Protein AF-A0A6I6DEZ3-F1 (afdb_monomer_lite)

pLDDT: mean 76.59, std 13.96, range [39.19, 93.06]

Secondary structure (DSSP, 8-state):
-----HHHHHTTTT--HHHHHTT-S-HHHHHHHHHHHHHHHHHHHHHHHHHHHHHHHHHT---GGGTHHHHHHHHHHHHHHHHHHHHHHHHHHHHHHHHHHHHHHHHHHHHHTGGG-

Structure (mmCIF, N/CA/C/O backbone):
data_AF-A0A6I6DEZ3-F1
#
_entry.id   AF-A0A6I6DEZ3-F1
#
loop_
_atom_site.group_PDB
_atom_site.id
_atom_site.type_symbol
_atom_site.label_atom_id
_atom_site.label_alt_id
_atom_site.label_comp_id
_atom_site.label_asym_id
_atom_site.label_entity_id
_atom_site.label_seq_id
_atom_site.pdbx_PDB_ins_code
_atom_site.Cartn_x
_atom_site.Cartn_y
_atom_site.Cartn_z
_atom_site.occupancy
_atom_site.B_iso_or_equiv
_atom_site.auth_seq_id
_atom_site.auth_comp_id
_atom_site.auth_asym_id
_atom_site.auth_atom_id
_atom_site.pdbx_PDB_model_num
ATOM 1 N N . MET A 1 1 ? -14.813 -23.301 19.249 1.00 39.19 1 MET A N 1
ATOM 2 C CA . MET A 1 1 ? -14.231 -22.330 18.303 1.00 39.19 1 MET A CA 1
ATOM 3 C C . MET A 1 1 ? -15.396 -21.578 17.699 1.00 39.19 1 MET A C 1
ATOM 5 O O . MET A 1 1 ? -16.219 -22.211 17.056 1.00 39.19 1 MET A O 1
ATOM 9 N N . LYS A 1 2 ? -15.559 -20.304 18.064 1.00 43.09 2 LYS A N 1
ATOM 10 C CA . LYS A 1 2 ? -16.654 -19.459 17.583 1.00 43.09 2 LYS A CA 1
ATOM 11 C C . LYS A 1 2 ? -16.144 -18.818 16.293 1.00 43.09 2 LYS A C 1
ATOM 13 O O . LYS A 1 2 ? -15.185 -18.055 16.349 1.00 43.09 2 LYS A O 1
ATOM 18 N N . GLU A 1 3 ? -16.688 -19.223 15.153 1.00 47.78 3 GLU A N 1
ATOM 19 C CA . GLU A 1 3 ? -16.445 -18.518 13.896 1.00 47.78 3 GLU A CA 1
ATOM 20 C C . GLU A 1 3 ? -17.063 -17.126 14.036 1.00 47.78 3 GLU A C 1
ATOM 22 O O . GLU A 1 3 ? -18.259 -17.001 14.305 1.00 47.78 3 GLU A O 1
ATOM 27 N N . ILE A 1 4 ? -16.227 -16.092 13.938 1.00 50.47 4 ILE A N 1
ATOM 28 C CA . ILE A 1 4 ? -16.673 -14.702 13.839 1.00 50.47 4 ILE A CA 1
ATOM 29 C C . ILE A 1 4 ? -17.403 -14.606 12.502 1.00 50.47 4 ILE A C 1
ATOM 31 O O . ILE A 1 4 ? -16.796 -14.647 11.434 1.00 50.47 4 ILE A O 1
ATOM 35 N N . THR A 1 5 ? -18.730 -14.589 12.558 1.00 51.72 5 THR A N 1
ATOM 36 C CA . THR A 1 5 ? -19.585 -14.441 11.380 1.00 51.72 5 THR A CA 1
ATOM 37 C C . THR A 1 5 ? -19.293 -13.100 10.713 1.00 51.72 5 THR A C 1
ATOM 39 O O . THR A 1 5 ? -19.088 -12.118 11.417 1.00 51.72 5 THR A O 1
ATOM 42 N N . ALA A 1 6 ? -19.320 -13.033 9.379 1.00 52.12 6 ALA A N 1
ATOM 43 C CA . ALA A 1 6 ? -19.018 -11.825 8.594 1.00 52.12 6 ALA A CA 1
ATOM 44 C C . ALA A 1 6 ? -19.743 -10.542 9.070 1.00 52.12 6 ALA A C 1
ATOM 46 O O . ALA A 1 6 ? -19.227 -9.446 8.892 1.00 52.12 6 ALA A O 1
ATOM 47 N N . PHE A 1 7 ? -20.883 -10.682 9.751 1.00 43.94 7 PHE A N 1
ATOM 48 C CA . PHE A 1 7 ? -21.621 -9.594 10.403 1.00 43.94 7 PHE A CA 1
ATOM 49 C C . PHE A 1 7 ? -20.916 -8.970 11.624 1.00 43.94 7 PHE A C 1
ATOM 51 O O . PHE A 1 7 ? -21.041 -7.773 11.854 1.00 43.94 7 PHE A O 1
ATOM 58 N N . GLU A 1 8 ? -20.164 -9.751 12.406 1.00 47.88 8 GLU A N 1
ATOM 59 C CA . GLU A 1 8 ? -19.317 -9.234 13.493 1.00 47.88 8 GLU A CA 1
ATOM 60 C C . GLU A 1 8 ? -18.042 -8.572 12.916 1.00 47.88 8 GLU A C 1
ATOM 62 O O . GLU A 1 8 ? -17.524 -7.644 13.523 1.00 47.88 8 GLU A O 1
ATOM 67 N N . MET A 1 9 ? -17.574 -8.966 11.718 1.00 51.56 9 MET A N 1
ATOM 68 C CA . MET A 1 9 ? -16.489 -8.255 11.012 1.00 51.56 9 MET A CA 1
ATOM 69 C C . MET A 1 9 ? -16.943 -6.924 10.400 1.00 51.56 9 MET A C 1
ATOM 71 O O . MET A 1 9 ? -16.164 -5.981 10.387 1.00 51.56 9 MET A O 1
ATOM 75 N N . GLU A 1 10 ? -18.191 -6.805 9.944 1.00 49.06 10 GLU A N 1
ATOM 76 C CA . GLU A 1 10 ? -18.738 -5.539 9.428 1.00 49.06 10 GLU A CA 1
ATOM 77 C C . GLU A 1 10 ? -18.882 -4.472 10.532 1.00 49.06 10 GLU A C 1
ATOM 79 O O . GLU A 1 10 ? -18.647 -3.297 10.280 1.00 49.06 10 GLU A O 1
ATOM 84 N N . GLN A 1 11 ? -19.195 -4.867 11.775 1.00 48.34 11 GLN A N 1
ATOM 85 C CA . GLN A 1 11 ? -19.219 -3.937 12.918 1.00 48.34 11 GLN A CA 1
ATOM 86 C C . GLN A 1 11 ? -17.822 -3.542 13.429 1.00 48.34 11 GLN A C 1
ATOM 88 O O . GLN A 1 11 ? -17.700 -2.569 14.172 1.00 48.34 11 GLN A O 1
ATOM 93 N N . VAL A 1 12 ? -16.780 -4.285 13.043 1.00 50.84 12 VAL A N 1
ATOM 94 C CA . VAL A 1 12 ? -15.381 -4.019 13.424 1.00 50.84 12 VAL A CA 1
ATOM 95 C C . VAL A 1 12 ? -14.605 -3.303 12.308 1.00 50.84 12 VAL A C 1
ATOM 97 O O . VAL A 1 12 ? -13.668 -2.568 12.614 1.00 50.84 12 VAL A O 1
ATOM 100 N N . SER A 1 13 ? -15.025 -3.461 11.047 1.00 48.22 13 SER A N 1
ATOM 101 C CA . SER A 1 13 ? -14.391 -2.893 9.851 1.00 48.22 13 SER A CA 1
ATOM 102 C C . SER A 1 13 ? -14.640 -1.386 9.755 1.00 48.22 13 SER A C 1
ATOM 104 O O . SER A 1 13 ? -15.691 -0.932 9.301 1.00 48.22 13 SER A O 1
ATOM 106 N N . GLY A 1 14 ? -13.661 -0.593 10.187 1.00 51.44 14 GLY A N 1
ATOM 107 C CA . GLY A 1 14 ? -13.748 0.874 10.201 1.00 51.44 14 GLY A CA 1
ATOM 108 C C . GLY A 1 14 ? -12.786 1.539 11.180 1.00 51.44 14 GLY A C 1
ATOM 109 O O . GLY A 1 14 ? -12.397 2.690 10.991 1.00 51.44 14 GLY A O 1
ATOM 110 N N . ALA A 1 15 ? -12.328 0.786 12.172 1.00 56.75 15 ALA A N 1
ATOM 111 C CA . ALA A 1 15 ? -11.587 1.310 13.296 1.00 56.75 15 ALA A CA 1
ATOM 112 C C . ALA A 1 15 ? -10.083 1.141 13.155 1.00 56.75 15 ALA A C 1
ATOM 114 O O . ALA A 1 15 ? -9.432 0.305 13.785 1.00 56.75 15 ALA A O 1
ATOM 115 N N . GLY A 1 16 ? -9.498 2.038 12.371 1.00 62.50 16 GLY A N 1
ATOM 116 C CA . GLY A 1 16 ? -8.066 2.278 12.461 1.00 62.50 16 GLY A CA 1
ATOM 117 C C . GLY A 1 16 ? -7.650 2.852 13.817 1.00 62.50 16 GLY A C 1
ATOM 118 O O . GLY A 1 16 ? -8.468 3.143 14.699 1.00 62.50 16 GLY A O 1
ATOM 119 N N . LEU A 1 17 ? -6.348 3.113 13.950 1.00 72.88 17 LEU A N 1
ATOM 120 C CA . LEU A 1 17 ? -5.742 3.774 15.111 1.00 72.88 17 LEU A CA 1
ATOM 121 C C . LEU A 1 17 ? -6.526 5.004 15.587 1.00 72.88 17 LEU A C 1
ATOM 123 O O . LEU A 1 17 ? -6.565 5.272 16.787 1.00 72.88 17 LEU A O 1
ATOM 127 N N . ILE A 1 18 ? -7.159 5.746 14.673 1.00 76.38 18 ILE A N 1
ATOM 128 C CA . ILE A 1 18 ? -7.923 6.945 15.016 1.00 76.38 18 ILE A CA 1
ATOM 129 C C . ILE A 1 18 ? -9.156 6.642 15.884 1.00 76.38 18 ILE A C 1
ATOM 131 O O . ILE A 1 18 ? -9.424 7.375 16.833 1.00 76.38 18 ILE A O 1
ATOM 135 N N . GLU A 1 19 ? -9.887 5.559 15.618 1.00 69.81 19 GLU A N 1
ATOM 136 C CA . GLU A 1 19 ? -11.124 5.231 16.343 1.00 69.81 19 GLU A CA 1
ATOM 137 C C . GLU A 1 19 ? -10.821 4.598 17.705 1.00 69.81 19 GLU A C 1
ATOM 139 O O . GLU A 1 19 ? -11.540 4.830 18.683 1.00 69.81 19 GLU A O 1
ATOM 144 N N . MET A 1 20 ? -9.682 3.902 17.803 1.00 73.50 20 MET A N 1
ATOM 145 C CA . MET A 1 20 ? -9.098 3.491 19.081 1.00 73.50 20 MET A CA 1
ATOM 146 C C . MET A 1 20 ? -8.711 4.694 19.947 1.00 73.50 20 MET A C 1
ATOM 148 O O . MET A 1 20 ? -9.015 4.725 21.139 1.00 73.50 20 MET A O 1
ATOM 152 N N . LEU A 1 21 ? -8.044 5.694 19.358 1.00 74.88 21 LEU A N 1
ATOM 153 C CA . LEU A 1 21 ? -7.645 6.930 20.042 1.00 74.88 21 LEU A CA 1
ATOM 154 C C . LEU A 1 21 ? -8.856 7.760 20.483 1.00 74.88 21 LEU A C 1
ATOM 156 O O . LEU A 1 21 ? -8.830 8.356 21.559 1.00 74.88 21 LEU A O 1
ATOM 160 N N . ASN A 1 22 ? -9.927 7.755 19.690 1.00 78.75 22 ASN A N 1
ATOM 161 C CA . ASN A 1 22 ? -11.180 8.441 20.002 1.00 78.75 22 ASN A CA 1
ATOM 162 C C . ASN A 1 22 ? -12.054 7.681 21.019 1.00 78.75 22 ASN A C 1
ATOM 164 O O . ASN A 1 22 ? -13.126 8.165 21.386 1.00 78.75 22 ASN A O 1
ATOM 168 N N . GLY A 1 23 ? -11.621 6.501 21.484 1.00 67.44 23 GLY A N 1
ATOM 169 C CA . GLY A 1 23 ? -12.336 5.692 22.475 1.00 67.44 23 GLY A CA 1
ATOM 170 C C . GLY A 1 23 ? -13.670 5.137 21.972 1.00 67.44 23 GLY A C 1
ATOM 171 O O . GLY A 1 23 ? -14.528 4.778 22.775 1.00 67.44 23 GLY A O 1
ATOM 172 N N . THR A 1 24 ? -13.864 5.108 20.652 1.00 68.25 24 THR A N 1
ATOM 173 C CA . THR A 1 24 ? -15.120 4.693 20.013 1.00 68.25 24 THR A CA 1
ATOM 174 C C . THR A 1 24 ? -15.198 3.172 19.857 1.00 68.25 24 THR A C 1
ATOM 176 O O . THR A 1 24 ? -16.293 2.632 19.731 1.00 68.25 24 THR A O 1
ATOM 179 N N . GLN A 1 25 ? -14.056 2.477 19.944 1.00 65.50 25 GLN A N 1
ATOM 180 C CA . GLN A 1 25 ? -13.961 1.024 19.811 1.00 65.50 25 GLN A CA 1
ATOM 181 C C . GLN A 1 25 ? -13.108 0.372 20.915 1.00 65.50 25 GLN A C 1
ATOM 183 O O . GLN A 1 25 ? -12.268 1.018 21.550 1.00 65.50 25 GLN A O 1
ATOM 188 N N . GLY A 1 26 ? -13.321 -0.928 21.148 1.00 70.56 26 GLY A N 1
ATOM 189 C CA . GLY A 1 26 ? -12.539 -1.725 22.090 1.00 70.56 26 GLY A CA 1
ATOM 190 C C . GLY A 1 26 ? -11.090 -1.925 21.631 1.00 70.56 26 GLY A C 1
ATOM 191 O O . GLY A 1 26 ? -10.811 -2.111 20.451 1.00 70.56 26 GLY A O 1
ATOM 192 N N . LEU A 1 27 ? -10.145 -1.939 22.579 1.00 70.38 27 LEU A N 1
ATOM 193 C CA . LEU A 1 27 ? -8.705 -1.982 22.282 1.00 70.38 27 LEU A CA 1
ATOM 194 C C . LEU A 1 27 ? -8.273 -3.235 21.497 1.00 70.38 27 LEU A C 1
ATOM 196 O O . LEU A 1 27 ? -7.366 -3.161 20.679 1.00 70.38 27 LEU A O 1
ATOM 200 N N . VAL A 1 28 ? -8.906 -4.386 21.732 1.00 74.00 28 VAL A N 1
ATOM 201 C CA . VAL A 1 28 ? -8.578 -5.632 21.016 1.00 74.00 28 VAL A CA 1
ATOM 202 C C . VAL A 1 28 ? -9.105 -5.604 19.581 1.00 74.00 28 VAL A C 1
ATOM 204 O O . VAL A 1 28 ? -8.378 -5.973 18.664 1.00 74.00 28 VAL A O 1
ATOM 207 N N . GLU A 1 29 ? -10.339 -5.140 19.387 1.00 72.81 29 GLU A N 1
ATOM 208 C CA . GLU A 1 29 ? -10.987 -5.044 18.073 1.00 72.81 29 GLU A CA 1
ATOM 209 C C . GLU A 1 29 ? -10.253 -4.043 17.178 1.00 72.81 29 GLU A C 1
ATOM 211 O O . GLU A 1 29 ? -9.878 -4.391 16.061 1.00 72.81 29 GLU A O 1
ATOM 216 N N . GLY A 1 30 ? -9.903 -2.872 17.714 1.00 75.62 30 GLY A N 1
ATOM 217 C CA . GLY A 1 30 ? -9.182 -1.856 16.953 1.00 75.62 30 GLY A CA 1
ATOM 218 C C . GLY A 1 30 ? -7.742 -2.244 16.615 1.00 75.62 30 GLY A C 1
ATOM 219 O O . GLY A 1 30 ? -7.255 -1.901 15.540 1.00 75.62 30 GLY A O 1
ATOM 220 N N . VAL A 1 31 ? -7.045 -3.012 17.471 1.00 77.25 31 VAL A N 1
ATOM 221 C CA . VAL A 1 31 ? -5.714 -3.546 17.114 1.00 77.25 31 VAL A CA 1
ATOM 222 C C . VAL A 1 31 ? -5.826 -4.526 15.952 1.00 77.25 31 VAL A C 1
ATOM 224 O O . VAL A 1 31 ? -5.010 -4.470 15.033 1.00 77.25 31 VAL A O 1
ATOM 227 N N . VAL A 1 32 ? -6.816 -5.421 15.978 1.00 81.75 32 VAL A N 1
ATOM 228 C CA . VAL A 1 32 ? -7.025 -6.381 14.888 1.00 81.75 32 VAL A CA 1
ATOM 229 C C . VAL A 1 32 ? -7.375 -5.647 13.593 1.00 81.75 32 VAL A C 1
ATOM 231 O O . VAL A 1 32 ? -6.751 -5.927 12.570 1.00 81.75 32 VAL A O 1
ATOM 234 N N . ASP A 1 33 ? -8.285 -4.673 13.639 1.00 80.81 33 ASP A N 1
ATOM 235 C CA . ASP A 1 33 ? -8.704 -3.917 12.454 1.00 80.81 33 ASP A CA 1
ATOM 236 C C . ASP A 1 33 ? -7.564 -3.068 11.875 1.00 80.81 33 ASP A C 1
ATOM 238 O O . ASP A 1 33 ? -7.309 -3.076 10.671 1.00 80.81 33 ASP A O 1
ATOM 242 N N . THR A 1 34 ? -6.778 -2.432 12.747 1.00 83.44 34 THR A N 1
ATOM 243 C CA . THR A 1 34 ? -5.556 -1.706 12.377 1.00 83.44 34 THR A CA 1
ATOM 244 C C . THR A 1 34 ? -4.550 -2.628 11.693 1.00 83.44 34 THR A C 1
ATOM 246 O O . THR A 1 34 ? -4.000 -2.274 10.650 1.00 83.44 34 THR A O 1
ATOM 249 N N . VAL A 1 35 ? -4.281 -3.817 12.244 1.00 84.81 35 VAL A N 1
ATOM 250 C CA . VAL A 1 35 ? -3.306 -4.759 11.668 1.00 84.81 35 VAL A CA 1
ATOM 251 C C . VAL A 1 35 ? -3.784 -5.278 10.315 1.00 84.81 35 VAL A C 1
ATOM 253 O O . VAL A 1 35 ? -3.011 -5.274 9.356 1.00 84.81 35 VAL A O 1
ATOM 256 N N . MET A 1 36 ? -5.048 -5.685 10.212 1.00 84.81 36 MET A N 1
ATOM 257 C CA . MET A 1 36 ? -5.618 -6.192 8.962 1.00 84.81 36 MET A CA 1
ATOM 258 C C . MET A 1 36 ? -5.676 -5.100 7.890 1.00 84.81 36 MET A C 1
ATOM 260 O O . MET A 1 36 ? -5.212 -5.323 6.769 1.00 84.81 36 MET A O 1
ATOM 264 N N . GLY A 1 37 ? -6.121 -3.894 8.255 1.00 85.06 37 GLY A N 1
ATOM 265 C CA . GLY A 1 37 ? -6.118 -2.723 7.384 1.00 85.06 37 GLY A CA 1
ATOM 266 C C . GLY A 1 37 ? -4.714 -2.358 6.909 1.00 85.06 37 GLY A C 1
ATOM 267 O O . GLY A 1 37 ? -4.500 -2.126 5.717 1.00 85.06 37 GLY A O 1
ATOM 268 N N . THR A 1 38 ? -3.722 -2.387 7.804 1.00 87.62 38 THR A N 1
ATOM 269 C CA . THR A 1 38 ? -2.306 -2.175 7.459 1.00 87.62 38 THR A CA 1
ATOM 270 C C . THR A 1 38 ? -1.833 -3.207 6.443 1.00 87.62 38 THR A C 1
ATOM 272 O O . THR A 1 38 ? -1.272 -2.827 5.419 1.00 87.62 38 THR A O 1
ATOM 275 N N . ILE A 1 39 ? -2.064 -4.501 6.681 1.00 88.69 39 ILE A N 1
ATOM 276 C CA . ILE A 1 39 ? -1.598 -5.572 5.788 1.00 88.69 39 ILE A CA 1
ATOM 277 C C . ILE A 1 39 ? -2.235 -5.432 4.403 1.00 88.69 39 ILE A C 1
ATOM 279 O O . ILE A 1 39 ? -1.517 -5.442 3.400 1.00 88.69 39 ILE A O 1
ATOM 283 N N . LEU A 1 40 ? -3.562 -5.273 4.340 1.00 89.12 40 LEU A N 1
ATOM 284 C CA . LEU A 1 40 ? -4.284 -5.208 3.073 1.00 89.12 40 LEU A CA 1
ATOM 285 C C . LEU A 1 40 ? -3.896 -3.965 2.265 1.00 89.12 40 LEU A C 1
ATOM 287 O O . LEU A 1 40 ? -3.537 -4.083 1.093 1.00 89.12 40 LEU A O 1
ATOM 291 N N . SER A 1 41 ? -3.922 -2.786 2.889 1.00 89.31 41 SER A N 1
ATOM 292 C CA . SER A 1 41 ? -3.558 -1.535 2.213 1.00 89.31 41 SER A CA 1
ATOM 293 C C . SER A 1 41 ? -2.103 -1.549 1.749 1.00 89.31 41 SER A C 1
ATOM 295 O O . SER A 1 41 ? -1.851 -1.200 0.602 1.00 89.31 41 SER A O 1
ATOM 297 N N . THR A 1 42 ? -1.165 -2.028 2.579 1.00 90.44 42 THR A N 1
ATOM 298 C CA . THR A 1 42 ? 0.254 -2.174 2.213 1.00 90.44 42 THR A CA 1
ATOM 299 C C . THR A 1 42 ? 0.406 -3.061 0.992 1.00 90.44 42 THR A C 1
ATOM 301 O O . THR A 1 42 ? 1.098 -2.684 0.053 1.00 90.44 42 THR A O 1
ATOM 304 N N . ALA A 1 43 ? -0.233 -4.233 0.981 1.00 90.56 43 ALA A N 1
ATOM 305 C CA . ALA A 1 43 ? -0.133 -5.157 -0.141 1.00 90.56 43 ALA A CA 1
ATOM 306 C C . ALA A 1 43 ? -0.706 -4.543 -1.427 1.00 90.56 43 ALA A C 1
ATOM 308 O O . ALA A 1 43 ? -0.069 -4.612 -2.481 1.00 90.56 43 ALA A O 1
ATOM 309 N N . ALA A 1 44 ? -1.872 -3.899 -1.332 1.00 89.75 44 ALA A N 1
ATOM 310 C CA . ALA A 1 44 ? -2.553 -3.300 -2.471 1.00 89.75 44 ALA A CA 1
ATOM 311 C C . ALA A 1 44 ? -1.754 -2.130 -3.072 1.00 89.75 44 ALA A C 1
ATOM 313 O O . ALA A 1 44 ? -1.487 -2.107 -4.275 1.00 89.75 44 ALA A O 1
ATOM 314 N N . THR A 1 45 ? -1.301 -1.185 -2.246 1.00 90.50 45 THR A N 1
ATOM 315 C CA . THR A 1 45 ? -0.554 -0.012 -2.719 1.00 90.50 45 THR A CA 1
ATOM 316 C C . THR A 1 45 ? 0.894 -0.335 -3.080 1.00 90.50 45 THR A C 1
ATOM 318 O O . THR A 1 45 ? 1.448 0.332 -3.950 1.00 90.50 45 THR A O 1
ATOM 321 N N . ALA A 1 46 ? 1.524 -1.347 -2.472 1.00 90.94 46 ALA A N 1
ATOM 322 C CA . ALA A 1 46 ? 2.848 -1.822 -2.882 1.00 90.94 46 ALA A CA 1
ATOM 323 C C . ALA A 1 46 ? 2.802 -2.436 -4.283 1.00 90.94 46 ALA A C 1
ATOM 325 O O . ALA A 1 46 ? 3.631 -2.098 -5.128 1.00 90.94 46 ALA A O 1
ATOM 326 N N . ALA A 1 47 ? 1.809 -3.293 -4.546 1.00 89.19 47 ALA A N 1
ATOM 327 C CA . ALA A 1 47 ? 1.577 -3.848 -5.874 1.00 89.19 47 ALA A CA 1
ATOM 328 C C . ALA A 1 47 ? 1.343 -2.725 -6.894 1.00 89.19 47 ALA A C 1
ATOM 330 O O . ALA A 1 47 ? 2.035 -2.667 -7.911 1.00 89.19 47 ALA A O 1
ATOM 331 N N . TRP A 1 48 ? 0.458 -1.779 -6.572 1.00 88.88 48 TRP A N 1
ATOM 332 C CA . T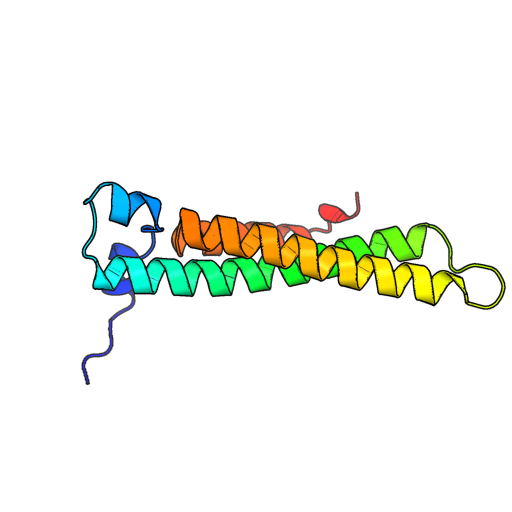RP A 1 48 ? 0.177 -0.614 -7.410 1.00 88.88 48 TRP A CA 1
ATOM 333 C C . TRP A 1 48 ? 1.419 0.231 -7.711 1.00 88.88 48 TRP A C 1
ATOM 335 O O . TRP A 1 48 ? 1.762 0.468 -8.869 1.00 88.88 48 TRP A O 1
ATOM 345 N N . GLY A 1 49 ? 2.137 0.639 -6.664 1.00 87.19 49 GLY A N 1
ATOM 346 C CA . GLY A 1 49 ? 3.331 1.464 -6.779 1.00 87.19 49 GLY A CA 1
ATOM 347 C C . GLY A 1 49 ? 4.432 0.770 -7.575 1.00 87.19 49 GLY A C 1
ATOM 348 O O . GLY A 1 49 ? 5.107 1.418 -8.371 1.00 87.19 49 GLY A O 1
ATOM 349 N N . SER A 1 50 ? 4.577 -0.550 -7.429 1.00 89.06 50 SER A N 1
ATOM 350 C CA . SER A 1 50 ? 5.534 -1.336 -8.209 1.00 89.06 50 SER A CA 1
ATOM 351 C C . SER A 1 50 ? 5.212 -1.338 -9.707 1.00 89.06 50 SER A C 1
ATOM 353 O O . SER A 1 50 ? 6.114 -1.162 -10.527 1.00 89.06 50 SER A O 1
ATOM 355 N N . VAL A 1 51 ? 3.930 -1.454 -10.076 1.00 87.44 51 VAL A N 1
ATOM 356 C CA . VAL A 1 51 ? 3.507 -1.467 -11.482 1.00 87.44 51 VAL A CA 1
ATOM 357 C C . VAL A 1 51 ? 3.666 -0.087 -12.108 1.00 87.44 51 VAL A C 1
ATOM 359 O O . VAL A 1 51 ? 4.238 0.018 -13.190 1.00 87.44 51 VAL A O 1
ATOM 362 N N . ILE A 1 52 ? 3.262 0.975 -11.407 1.00 86.31 52 ILE A N 1
ATOM 363 C CA . ILE A 1 52 ? 3.489 2.359 -11.845 1.00 86.31 52 ILE A CA 1
ATOM 364 C C . ILE A 1 52 ? 4.987 2.634 -11.998 1.00 86.31 52 ILE A C 1
ATOM 366 O O . ILE A 1 52 ? 5.432 3.108 -13.044 1.00 86.31 52 ILE A O 1
ATOM 370 N N . GLY A 1 53 ? 5.782 2.299 -10.980 1.00 83.38 53 GLY A N 1
ATOM 371 C CA . GLY A 1 53 ? 7.229 2.494 -10.991 1.00 83.38 53 GLY A CA 1
ATOM 372 C C . GLY A 1 53 ? 7.897 1.765 -12.155 1.00 83.38 53 GLY A C 1
ATOM 373 O O . GLY A 1 53 ? 8.675 2.368 -12.891 1.00 83.38 53 GLY A O 1
ATOM 374 N N . GLY A 1 54 ? 7.534 0.500 -12.379 1.00 82.56 54 GLY A N 1
ATOM 375 C CA . GLY A 1 54 ? 8.027 -0.288 -13.506 1.00 82.56 54 GLY A CA 1
ATOM 376 C C . GLY A 1 54 ? 7.572 0.250 -14.865 1.00 82.56 54 GLY A C 1
ATOM 377 O O . GLY A 1 54 ? 8.369 0.298 -15.799 1.00 82.56 54 GLY A O 1
ATOM 378 N N . TYR A 1 55 ? 6.323 0.704 -14.987 1.00 83.56 55 TYR A N 1
ATOM 379 C CA . TYR A 1 55 ? 5.788 1.243 -16.238 1.00 83.56 55 TYR A CA 1
ATOM 380 C C . TYR A 1 55 ? 6.491 2.543 -16.646 1.00 83.56 55 TYR A C 1
AT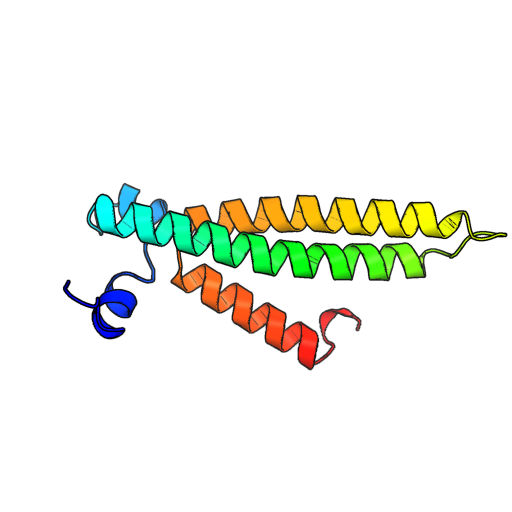OM 382 O O . TYR A 1 55 ? 7.079 2.617 -17.726 1.00 83.56 55 TYR A O 1
ATOM 390 N N . TYR A 1 56 ? 6.514 3.549 -15.767 1.00 80.06 56 TYR A N 1
ATOM 391 C CA . TYR A 1 56 ? 7.148 4.837 -16.072 1.00 80.06 56 TYR A CA 1
ATOM 392 C C . TYR A 1 56 ? 8.675 4.735 -16.150 1.00 80.06 56 TYR A C 1
ATOM 394 O O . TYR A 1 56 ? 9.301 5.398 -16.979 1.00 80.06 56 TYR A O 1
ATOM 402 N N . GLY A 1 57 ? 9.286 3.861 -15.349 1.00 76.06 57 GLY A N 1
ATOM 403 C CA . GLY A 1 57 ? 10.712 3.567 -15.438 1.00 76.06 57 GLY A CA 1
ATOM 404 C C . GLY A 1 57 ? 11.121 2.808 -16.698 1.00 76.06 57 GLY A C 1
ATOM 405 O O . GLY A 1 57 ? 12.257 2.935 -17.149 1.00 76.06 57 GLY A O 1
ATOM 406 N N . GLY A 1 58 ? 10.213 2.023 -17.283 1.00 71.81 58 GLY A N 1
ATOM 407 C CA . GLY A 1 58 ? 10.397 1.384 -18.587 1.00 71.81 58 GLY A CA 1
ATOM 408 C C . GLY A 1 58 ? 10.174 2.352 -19.750 1.00 71.81 58 GLY A C 1
ATOM 409 O O . GLY A 1 58 ? 10.930 2.337 -20.723 1.00 71.81 58 GLY A O 1
ATOM 410 N N . ALA A 1 59 ? 9.187 3.245 -19.626 1.00 68.69 59 ALA A N 1
ATOM 411 C CA . ALA A 1 59 ? 8.864 4.259 -20.629 1.00 68.69 5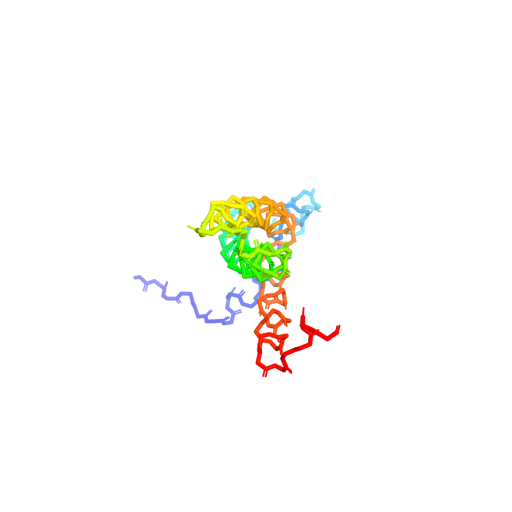9 ALA A CA 1
ATOM 412 C C . ALA A 1 59 ? 9.992 5.290 -20.831 1.00 68.69 59 ALA A C 1
ATOM 414 O O . ALA A 1 59 ? 10.188 5.776 -21.944 1.00 68.69 59 ALA A O 1
ATOM 415 N N . ALA A 1 60 ? 10.775 5.582 -19.785 1.00 64.50 60 ALA A N 1
ATOM 416 C CA . ALA A 1 60 ? 11.920 6.498 -19.838 1.00 64.50 60 ALA A CA 1
ATOM 417 C C . ALA A 1 60 ? 13.155 5.949 -20.590 1.00 64.50 60 ALA A C 1
ATOM 419 O O . ALA A 1 60 ? 14.142 6.667 -20.755 1.00 64.50 60 ALA A O 1
ATOM 420 N N . GLY A 1 61 ? 13.099 4.714 -21.098 1.00 55.69 61 GLY A N 1
ATOM 421 C CA . GLY A 1 61 ? 14.047 4.211 -22.084 1.00 55.69 61 GLY A CA 1
ATOM 422 C C . GLY A 1 61 ? 14.802 2.971 -21.627 1.00 55.69 61 GLY A C 1
ATOM 423 O O . GLY A 1 61 ? 15.671 3.021 -20.755 1.00 55.69 61 GLY A O 1
ATOM 424 N N . GLY A 1 62 ? 14.557 1.862 -22.327 1.00 55.69 62 GLY A N 1
ATOM 425 C CA . GLY A 1 62 ? 15.501 0.754 -22.428 1.00 55.69 62 GLY A CA 1
ATOM 426 C C . GLY A 1 62 ? 16.770 1.253 -23.117 1.00 55.69 62 GLY A C 1
ATOM 427 O O . GLY A 1 62 ? 16.894 1.156 -24.332 1.00 55.69 62 GLY A O 1
ATOM 428 N N . GLY A 1 63 ? 17.667 1.882 -22.354 1.00 58.91 63 GLY A N 1
ATOM 429 C CA . GLY A 1 63 ? 18.907 2.476 -22.848 1.00 58.91 63 GLY A CA 1
ATOM 430 C C . GLY A 1 63 ? 19.698 1.536 -23.761 1.00 58.91 63 GLY A C 1
ATOM 431 O O . GLY A 1 63 ? 19.544 0.315 -23.707 1.00 58.91 63 GLY A O 1
ATOM 432 N N . VAL A 1 64 ? 20.562 2.117 -24.594 1.00 55.09 64 VAL A N 1
ATOM 433 C CA . VAL A 1 64 ? 21.406 1.406 -25.567 1.00 55.09 64 VAL A CA 1
ATOM 434 C C . VAL A 1 64 ? 22.071 0.189 -24.897 1.00 55.09 64 VAL A C 1
ATOM 436 O O . VAL A 1 64 ? 22.803 0.344 -23.924 1.00 55.09 64 VAL A O 1
ATOM 439 N N . LEU A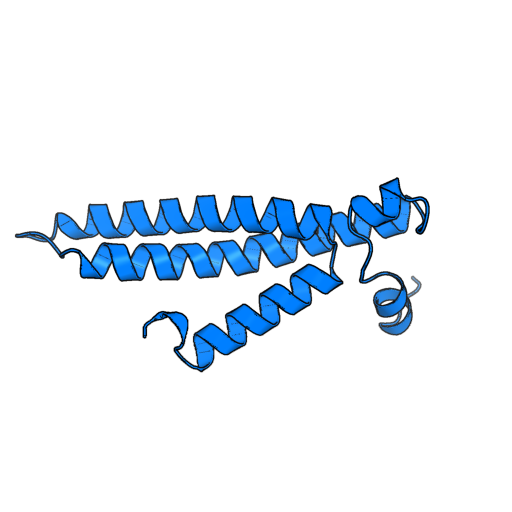 1 65 ? 21.775 -1.019 -25.403 1.00 64.75 65 LEU A N 1
ATOM 440 C CA . LEU A 1 65 ? 22.222 -2.338 -24.901 1.00 64.75 65 LEU A CA 1
ATOM 441 C C . LEU A 1 65 ? 21.539 -2.896 -23.632 1.00 64.75 65 LEU A C 1
ATOM 443 O O . LEU A 1 65 ? 22.040 -3.850 -23.044 1.00 64.75 65 LEU A O 1
ATOM 447 N N . GLY A 1 66 ? 20.390 -2.363 -23.211 1.00 63.84 66 GLY A N 1
ATOM 448 C CA . GLY A 1 66 ? 19.617 -2.923 -22.091 1.00 63.84 66 GLY A CA 1
ATOM 449 C C . GLY A 1 66 ? 20.016 -2.397 -20.709 1.00 63.84 66 GLY A C 1
ATOM 450 O O . GLY A 1 66 ? 19.447 -2.815 -19.707 1.00 63.84 66 GLY A O 1
ATOM 451 N N . VAL A 1 67 ? 20.921 -1.416 -20.630 1.00 66.31 67 VAL A N 1
ATOM 452 C CA . VAL A 1 67 ? 21.288 -0.744 -19.365 1.00 66.31 67 VAL A CA 1
ATOM 453 C C . VAL A 1 67 ? 20.082 -0.031 -18.730 1.00 66.31 67 VAL A C 1
ATOM 455 O O . VAL A 1 67 ? 19.990 0.071 -17.508 1.00 66.31 67 VAL A O 1
ATOM 458 N N . GLY A 1 68 ? 19.098 0.378 -19.540 1.00 66.69 68 GLY A N 1
ATOM 459 C CA . GLY A 1 68 ? 17.833 0.935 -19.046 1.00 66.69 68 GLY A CA 1
ATOM 460 C C . GLY A 1 68 ? 16.989 -0.038 -18.216 1.00 66.69 68 GLY A C 1
ATOM 461 O O . GLY A 1 68 ? 16.220 0.413 -17.376 1.00 66.69 68 GLY A O 1
ATOM 462 N N . VAL A 1 69 ? 17.193 -1.356 -18.356 1.00 72.69 69 VAL A N 1
ATOM 463 C CA . VAL A 1 69 ? 16.493 -2.379 -17.553 1.00 72.69 69 VAL A CA 1
ATOM 464 C C . VAL A 1 69 ? 16.814 -2.229 -16.065 1.00 72.69 69 VAL A C 1
ATOM 466 O O . VAL A 1 69 ? 15.949 -2.454 -15.221 1.00 72.69 69 VAL A O 1
ATOM 469 N N . ILE A 1 70 ? 18.030 -1.781 -15.725 1.00 77.50 70 ILE A N 1
ATOM 470 C CA . ILE A 1 70 ? 18.403 -1.497 -14.334 1.00 77.50 70 ILE A CA 1
ATOM 471 C C . ILE A 1 70 ? 17.593 -0.306 -13.806 1.00 77.50 70 ILE A C 1
ATOM 473 O O . ILE A 1 70 ? 17.084 -0.362 -12.691 1.00 77.50 70 ILE A O 1
ATOM 477 N N . GLY A 1 71 ? 17.404 0.742 -14.613 1.00 75.81 71 GLY A N 1
ATOM 478 C CA . GLY A 1 71 ? 16.559 1.888 -14.257 1.00 75.81 71 GLY A CA 1
ATOM 479 C C . GLY A 1 71 ? 15.093 1.499 -14.044 1.00 75.81 71 GLY A C 1
ATOM 480 O O . GLY A 1 71 ? 14.463 1.946 -13.084 1.00 75.81 71 GLY A O 1
ATOM 481 N N . THR A 1 72 ? 14.571 0.595 -14.874 1.00 80.56 72 THR A N 1
ATOM 482 C CA . THR A 1 72 ? 13.228 0.016 -14.722 1.00 80.56 72 THR A CA 1
ATOM 483 C C . THR A 1 72 ? 13.098 -0.832 -13.452 1.00 80.56 72 THR A C 1
ATOM 485 O O . THR A 1 72 ? 12.107 -0.733 -12.736 1.00 80.56 72 THR A O 1
ATOM 488 N N . ALA A 1 73 ? 14.115 -1.630 -13.113 1.00 81.62 73 ALA A N 1
ATOM 489 C CA . ALA A 1 73 ? 14.117 -2.407 -11.875 1.00 81.62 73 ALA A CA 1
ATOM 490 C C . ALA A 1 73 ? 14.177 -1.503 -10.631 1.00 81.62 73 ALA A C 1
ATOM 492 O O . ALA A 1 73 ? 13.432 -1.707 -9.676 1.00 81.62 73 ALA A O 1
ATOM 493 N N . VAL A 1 74 ? 15.027 -0.472 -10.642 1.00 86.19 74 VAL A N 1
ATOM 494 C CA . VAL A 1 74 ? 15.153 0.479 -9.524 1.00 86.19 74 VAL A CA 1
ATOM 495 C C . VAL A 1 74 ? 13.845 1.229 -9.284 1.00 86.19 74 VAL A C 1
ATOM 497 O O . VAL A 1 74 ? 13.412 1.355 -8.143 1.00 86.19 74 VAL A O 1
ATOM 500 N N . SER A 1 75 ? 13.191 1.696 -10.343 1.00 85.69 75 SER A N 1
ATOM 501 C CA . SER A 1 75 ? 11.900 2.388 -10.251 1.00 85.69 75 SER A CA 1
ATOM 502 C C . SER A 1 75 ? 10.760 1.460 -9.826 1.00 85.69 75 SER A C 1
ATOM 504 O O . SER A 1 75 ? 9.930 1.874 -9.019 1.00 85.69 75 SER A O 1
ATOM 506 N N . PHE A 1 76 ? 10.760 0.195 -10.259 1.00 87.88 76 PHE A N 1
ATOM 507 C CA . PHE A 1 76 ? 9.859 -0.835 -9.733 1.00 87.88 76 PHE A CA 1
ATOM 508 C C . PHE A 1 76 ? 10.016 -1.003 -8.214 1.00 87.88 76 PHE A C 1
ATOM 510 O O . PHE A 1 76 ? 9.035 -0.912 -7.477 1.00 87.88 76 PHE A O 1
ATOM 517 N N . PHE A 1 77 ? 11.246 -1.192 -7.719 1.00 88.81 77 PHE A N 1
ATOM 518 C CA . PHE A 1 77 ? 11.490 -1.362 -6.282 1.00 88.81 77 PHE A CA 1
ATOM 519 C C . PHE A 1 77 ? 11.219 -0.085 -5.482 1.00 88.81 77 PHE A C 1
ATOM 521 O O . PHE A 1 77 ? 10.669 -0.161 -4.385 1.00 88.81 77 PHE A O 1
ATOM 528 N N . ALA A 1 78 ? 11.553 1.088 -6.022 1.00 88.94 78 ALA A N 1
ATOM 529 C CA . ALA A 1 78 ? 11.234 2.364 -5.391 1.00 88.94 78 ALA A CA 1
ATOM 530 C C . ALA A 1 78 ? 9.716 2.557 -5.274 1.00 88.94 78 ALA A C 1
ATOM 532 O O . ALA A 1 78 ? 9.222 2.910 -4.205 1.00 88.94 78 ALA A O 1
ATOM 533 N N . GLY A 1 79 ? 8.972 2.256 -6.341 1.00 88.50 79 GLY A N 1
ATOM 534 C CA . GLY A 1 79 ? 7.514 2.287 -6.349 1.00 88.50 79 GLY A CA 1
ATOM 535 C C . GLY A 1 79 ? 6.896 1.282 -5.378 1.00 88.50 79 GLY A C 1
ATOM 536 O O . GLY A 1 79 ? 5.952 1.623 -4.671 1.00 88.50 79 GLY A O 1
ATOM 537 N N . LEU A 1 80 ? 7.470 0.082 -5.267 1.00 90.50 80 LEU A N 1
ATOM 538 C CA . LEU A 1 80 ? 7.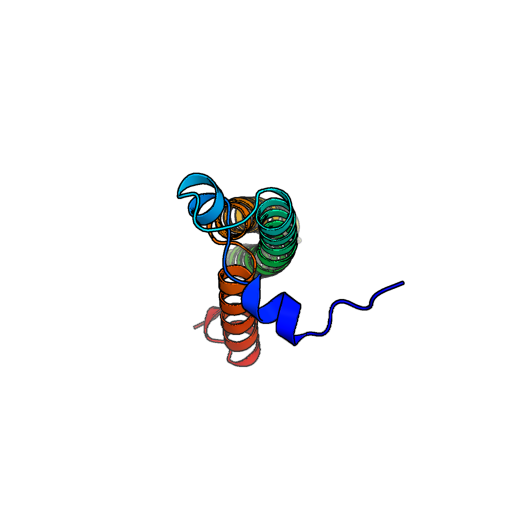052 -0.926 -4.293 1.00 90.50 80 LEU A CA 1
ATOM 539 C C . LEU A 1 80 ? 7.222 -0.424 -2.856 1.00 90.50 80 LEU A C 1
ATOM 541 O O . LEU A 1 80 ? 6.287 -0.513 -2.067 1.00 90.50 80 LEU A O 1
ATOM 545 N N . ILE A 1 81 ? 8.395 0.117 -2.514 1.00 93.06 81 ILE A N 1
ATOM 546 C CA . ILE A 1 81 ? 8.703 0.582 -1.153 1.00 93.06 81 ILE A CA 1
ATOM 547 C C . ILE A 1 81 ? 7.847 1.795 -0.785 1.00 93.06 81 ILE A C 1
ATOM 549 O O . ILE A 1 81 ? 7.274 1.836 0.303 1.00 93.06 81 ILE A O 1
ATOM 553 N N . LEU A 1 82 ? 7.740 2.777 -1.683 1.00 91.56 82 LEU A N 1
ATOM 554 C CA . LEU A 1 82 ? 6.930 3.972 -1.449 1.00 91.56 82 LEU A CA 1
ATOM 555 C C . LEU A 1 82 ? 5.442 3.621 -1.372 1.00 91.56 82 LEU A C 1
ATOM 557 O O . LEU A 1 82 ? 4.753 4.083 -0.465 1.00 91.56 82 LEU A O 1
ATOM 561 N N . GLY A 1 83 ? 4.966 2.754 -2.268 1.00 89.69 83 GLY A N 1
ATOM 562 C CA . GLY A 1 83 ? 3.608 2.224 -2.239 1.00 89.69 83 GLY A CA 1
ATOM 563 C C . GLY A 1 83 ? 3.317 1.497 -0.930 1.00 89.69 83 GLY A C 1
ATOM 564 O O . GLY A 1 83 ? 2.329 1.811 -0.270 1.00 89.69 83 GLY A O 1
ATOM 565 N N . ALA A 1 84 ? 4.207 0.601 -0.498 1.00 88.69 84 ALA A N 1
ATOM 566 C CA . ALA A 1 84 ? 4.090 -0.114 0.771 1.00 88.69 84 ALA A CA 1
ATOM 567 C C . ALA A 1 84 ? 4.038 0.842 1.972 1.00 88.69 84 ALA A C 1
ATOM 569 O O . ALA A 1 84 ? 3.176 0.693 2.830 1.00 88.69 84 ALA A O 1
ATOM 570 N N . ALA A 1 85 ? 4.919 1.846 2.024 1.00 91.38 85 ALA A N 1
ATOM 571 C CA . ALA A 1 85 ? 4.961 2.808 3.124 1.00 91.38 85 ALA A CA 1
ATOM 572 C C . ALA A 1 85 ? 3.673 3.643 3.214 1.00 91.38 85 ALA A C 1
ATOM 574 O O . ALA A 1 85 ? 3.112 3.802 4.297 1.00 91.38 85 ALA A O 1
ATOM 575 N N . VAL A 1 86 ? 3.179 4.142 2.076 1.00 89.88 86 VAL A N 1
ATOM 576 C CA . VAL A 1 86 ? 1.934 4.923 2.022 1.00 89.88 86 VAL A CA 1
ATOM 577 C C . VAL A 1 86 ? 0.728 4.063 2.398 1.00 89.88 86 VAL A C 1
ATOM 579 O O . VAL A 1 86 ? -0.133 4.527 3.146 1.00 89.88 86 VAL A O 1
ATOM 582 N N . GLY A 1 87 ? 0.679 2.815 1.925 1.00 87.19 87 GLY A N 1
ATOM 583 C CA . GLY A 1 87 ? -0.360 1.850 2.288 1.00 87.19 87 GLY A CA 1
ATOM 584 C C . GLY A 1 87 ? -0.364 1.564 3.776 1.00 87.19 87 GLY A C 1
ATOM 585 O O . GLY A 1 87 ? -1.372 1.798 4.428 1.00 87.19 87 GLY A O 1
ATOM 586 N N . ALA A 1 88 ? 0.786 1.172 4.328 1.00 87.56 88 ALA A N 1
ATOM 587 C CA . ALA A 1 88 ? 0.928 0.843 5.740 1.00 87.56 88 ALA A CA 1
ATOM 588 C C . ALA A 1 88 ? 0.436 1.969 6.652 1.00 87.56 88 ALA A C 1
ATOM 590 O O . ALA A 1 88 ? -0.315 1.716 7.589 1.00 87.56 88 ALA A O 1
ATOM 591 N N . ILE A 1 89 ? 0.807 3.219 6.354 1.00 88.25 89 ILE A N 1
ATOM 592 C CA . ILE A 1 89 ? 0.349 4.380 7.124 1.00 88.25 89 ILE A CA 1
ATOM 593 C C . ILE A 1 89 ? -1.170 4.546 7.000 1.00 88.25 89 ILE A C 1
ATOM 595 O O . ILE A 1 89 ? -1.843 4.732 8.011 1.00 88.25 89 ILE A O 1
ATOM 599 N N . ASN A 1 90 ? -1.723 4.459 5.787 1.00 85.56 90 ASN A N 1
ATOM 600 C CA . ASN A 1 90 ? -3.156 4.650 5.567 1.00 85.56 90 ASN A CA 1
ATOM 601 C C . ASN A 1 90 ? -4.009 3.555 6.210 1.00 85.56 90 ASN A C 1
ATOM 603 O O . ASN A 1 90 ? -5.008 3.873 6.849 1.00 85.56 90 ASN A O 1
ATOM 607 N N . GLY A 1 91 ? -3.625 2.287 6.063 1.00 83.25 91 GLY A N 1
ATOM 608 C CA . GLY A 1 91 ? -4.351 1.170 6.659 1.00 83.25 91 GLY A CA 1
ATOM 609 C C . GLY A 1 91 ? -4.211 1.103 8.169 1.00 83.25 91 GLY A C 1
ATOM 610 O O . GLY A 1 91 ? -5.176 0.768 8.845 1.00 83.25 91 GLY A O 1
ATOM 611 N N . ALA A 1 92 ? -3.055 1.481 8.718 1.00 83.62 92 ALA A N 1
ATOM 612 C CA . ALA A 1 92 ? -2.912 1.599 10.163 1.00 83.62 92 ALA A CA 1
ATOM 613 C C . ALA A 1 92 ? -3.814 2.716 10.709 1.00 83.62 92 ALA A C 1
ATOM 615 O O . ALA A 1 92 ? -4.455 2.572 11.748 1.00 83.62 92 ALA A O 1
ATOM 616 N N . TYR A 1 93 ? -3.882 3.843 10.002 1.00 83.31 93 TYR A N 1
ATOM 617 C CA . TYR A 1 93 ? -4.611 5.014 10.469 1.00 83.31 93 TYR A CA 1
ATOM 618 C C . TYR A 1 93 ? -6.133 4.877 10.343 1.00 83.31 93 TYR A C 1
ATOM 620 O O . TYR A 1 93 ? -6.849 5.246 11.273 1.00 83.31 93 TYR A O 1
ATOM 628 N N . HIS A 1 94 ? -6.614 4.324 9.227 1.00 83.56 94 HIS A N 1
ATOM 629 C CA . HIS A 1 94 ? -8.039 4.250 8.890 1.00 83.56 94 HIS A CA 1
ATOM 630 C C . HIS A 1 94 ? -8.655 2.844 9.014 1.00 83.56 94 HIS A C 1
ATOM 632 O O . HIS A 1 94 ? -9.863 2.707 8.858 1.00 83.56 94 HIS A O 1
ATOM 638 N N . GLY A 1 95 ? -7.861 1.806 9.285 1.00 83.19 95 GLY A N 1
ATOM 639 C CA . GLY A 1 95 ? -8.368 0.450 9.508 1.00 83.19 95 GLY A CA 1
ATOM 640 C C . GLY A 1 95 ? -8.784 -0.270 8.226 1.00 83.19 95 GLY A C 1
ATOM 641 O O . GLY A 1 95 ? -8.355 0.073 7.116 1.00 83.19 95 GLY A O 1
ATOM 642 N N . MET A 1 96 ? -9.597 -1.316 8.382 1.00 80.81 96 MET A N 1
ATOM 643 C CA . MET A 1 96 ? -9.890 -2.260 7.300 1.00 80.81 96 MET A CA 1
ATOM 644 C C . MET A 1 96 ? -10.853 -1.701 6.249 1.00 80.81 96 MET A C 1
ATOM 646 O O . MET A 1 96 ? -10.619 -1.889 5.058 1.00 80.81 96 MET A O 1
ATOM 650 N N . SER A 1 97 ? -11.878 -0.946 6.652 1.00 81.69 97 SER A N 1
ATOM 651 C CA . SER A 1 97 ? -12.866 -0.374 5.719 1.00 81.69 97 SER A CA 1
ATOM 652 C C . SER A 1 97 ? -12.218 0.534 4.664 1.00 81.69 97 SER A C 1
ATOM 654 O O . SER A 1 97 ? -12.476 0.429 3.461 1.00 81.69 97 SER A O 1
ATOM 656 N N . ALA A 1 98 ? -11.280 1.385 5.089 1.00 80.38 98 ALA A N 1
ATOM 657 C CA . ALA A 1 98 ? -10.517 2.212 4.163 1.00 80.38 98 ALA A CA 1
ATOM 658 C C . ALA A 1 98 ? -9.564 1.383 3.290 1.00 80.38 98 ALA A C 1
ATOM 660 O O . ALA A 1 98 ? -9.397 1.689 2.108 1.00 80.38 98 ALA A O 1
ATOM 661 N N . ALA A 1 99 ? -8.962 0.324 3.841 1.00 85.44 99 ALA A N 1
ATOM 662 C CA . ALA A 1 99 ? -8.102 -0.580 3.083 1.00 85.44 99 ALA A CA 1
ATOM 663 C C . ALA A 1 99 ? -8.873 -1.326 1.979 1.00 85.44 99 ALA A C 1
ATOM 665 O O . ALA A 1 99 ? -8.361 -1.451 0.866 1.00 85.44 99 ALA A O 1
ATOM 666 N N . GLU A 1 100 ? -10.109 -1.756 2.241 1.00 87.19 100 GLU A N 1
ATOM 667 C CA . GLU A 1 100 ? -10.995 -2.359 1.239 1.00 87.19 100 GLU A CA 1
ATOM 668 C C . GLU A 1 100 ? -11.391 -1.362 0.148 1.00 87.19 100 GLU A C 1
ATOM 670 O O . GLU A 1 100 ? -11.388 -1.704 -1.035 1.00 87.19 100 GLU A O 1
ATOM 675 N N . ASN A 1 101 ? -11.689 -0.112 0.509 1.00 87.50 101 ASN A N 1
ATOM 676 C CA . ASN A 1 101 ? -11.995 0.923 -0.477 1.00 87.50 101 ASN A CA 1
ATOM 677 C C . ASN A 1 101 ? -10.787 1.202 -1.388 1.00 87.50 101 ASN A C 1
ATOM 679 O O . ASN A 1 101 ? -10.914 1.171 -2.612 1.00 87.50 101 ASN A O 1
ATOM 683 N N . ILE A 1 102 ? -9.595 1.373 -0.801 1.00 87.19 102 ILE A N 1
ATOM 684 C CA . ILE A 1 102 ? -8.342 1.507 -1.555 1.00 87.19 102 ILE A CA 1
ATOM 685 C C . ILE A 1 102 ? -8.165 0.308 -2.489 1.00 87.19 102 ILE A C 1
ATOM 687 O O . ILE A 1 102 ? -7.940 0.495 -3.679 1.00 87.19 102 ILE A O 1
ATOM 691 N N . TYR A 1 103 ? -8.320 -0.917 -1.986 1.00 88.81 103 TYR A N 1
ATOM 692 C CA . TYR A 1 103 ? -8.207 -2.122 -2.805 1.00 88.81 103 TYR A CA 1
ATOM 693 C C . TYR A 1 103 ? -9.173 -2.108 -4.001 1.00 88.81 103 TYR A C 1
ATOM 695 O O . TYR A 1 103 ? -8.747 -2.336 -5.132 1.00 88.81 103 TYR A O 1
ATOM 703 N N . ASN A 1 104 ? -10.448 -1.788 -3.780 1.00 90.12 104 ASN A N 1
ATOM 704 C CA . ASN A 1 104 ? -11.452 -1.749 -4.843 1.00 90.12 104 ASN A CA 1
ATOM 705 C C . ASN A 1 104 ? -11.156 -0.670 -5.892 1.00 90.12 104 ASN A C 1
ATOM 707 O O . ASN A 1 104 ? -11.291 -0.934 -7.087 1.00 90.12 104 ASN A O 1
ATOM 711 N N . ILE A 1 105 ? -10.721 0.524 -5.474 1.00 88.69 105 ILE A N 1
ATOM 712 C CA . ILE A 1 105 ? -10.292 1.587 -6.396 1.00 88.69 105 ILE A CA 1
ATOM 713 C C . ILE A 1 105 ? -9.125 1.091 -7.251 1.00 88.69 105 ILE A C 1
ATOM 715 O O . ILE A 1 105 ? -9.192 1.168 -8.472 1.00 88.69 105 ILE A O 1
ATOM 719 N N . LEU A 1 106 ? -8.102 0.500 -6.631 1.00 88.50 106 LEU A N 1
ATOM 720 C CA . LEU A 1 106 ? -6.915 0.015 -7.338 1.00 88.50 106 LEU A CA 1
ATOM 721 C C . LEU A 1 106 ? -7.234 -1.122 -8.320 1.00 88.50 106 LEU A C 1
ATOM 723 O O . LEU A 1 106 ? -6.686 -1.165 -9.419 1.00 88.50 106 LEU A O 1
ATOM 727 N N . VAL A 1 107 ? -8.134 -2.042 -7.963 1.00 89.12 107 VAL A N 1
ATOM 728 C CA . VAL A 1 107 ? -8.593 -3.106 -8.873 1.00 89.12 107 VAL A CA 1
ATOM 729 C C . VAL A 1 107 ? -9.382 -2.523 -10.046 1.00 89.12 107 VAL A C 1
ATOM 731 O O . VAL A 1 107 ? -9.183 -2.940 -11.192 1.00 89.12 107 VAL A O 1
ATOM 734 N N . ASN A 1 108 ? -10.253 -1.547 -9.789 1.00 89.69 108 ASN A N 1
ATOM 735 C CA . ASN A 1 108 ? -10.998 -0.859 -10.841 1.00 89.69 108 ASN A CA 1
ATOM 736 C C . ASN A 1 108 ? -10.064 -0.075 -11.763 1.00 89.69 108 ASN A C 1
ATOM 738 O O . ASN A 1 108 ? -10.226 -0.125 -12.981 1.00 89.69 108 ASN A O 1
ATOM 742 N N . ASP A 1 109 ? -9.045 0.583 -11.221 1.00 87.12 109 ASP A N 1
ATOM 743 C CA . ASP A 1 109 ? -8.055 1.279 -12.029 1.00 87.12 109 ASP A CA 1
ATOM 744 C C . ASP A 1 109 ? -7.252 0.280 -12.876 1.00 87.12 109 ASP A C 1
ATOM 746 O O . ASP A 1 109 ? -7.133 0.465 -14.087 1.00 87.12 109 ASP A O 1
ATOM 750 N N . PHE A 1 110 ? -6.796 -0.845 -12.308 1.00 83.38 110 PHE A N 1
ATOM 751 C CA . PHE A 1 110 ? -6.092 -1.889 -13.068 1.00 83.38 110 PHE A CA 1
ATOM 752 C C . PHE A 1 110 ? -6.911 -2.451 -14.226 1.00 83.38 110 PHE A C 1
ATOM 754 O O . PHE A 1 110 ? -6.382 -2.645 -15.321 1.00 83.38 110 PHE A O 1
ATOM 761 N N . THR A 1 111 ? -8.184 -2.744 -13.974 1.00 86.00 111 THR A N 1
ATOM 762 C CA . THR A 1 111 ? -9.071 -3.368 -14.962 1.00 86.00 111 THR A CA 1
ATOM 763 C C . THR A 1 111 ? -9.574 -2.375 -16.004 1.00 86.00 111 THR A C 1
ATOM 765 O O . THR A 1 111 ? -9.790 -2.764 -17.151 1.00 86.00 111 THR A O 1
ATOM 768 N N . SER A 1 112 ? -9.720 -1.098 -15.643 1.00 87.75 112 SER A N 1
ATOM 769 C CA . SER A 1 112 ? -10.111 -0.033 -16.574 1.00 87.75 112 SER A CA 1
ATOM 770 C C . SER A 1 112 ? -8.939 0.550 -17.369 1.00 87.75 112 SER A C 1
ATOM 772 O O . SER A 1 112 ? -9.160 1.138 -18.425 1.00 87.75 112 SER A O 1
ATOM 774 N N . GLY A 1 113 ? -7.701 0.395 -16.887 1.00 78.56 113 GLY A N 1
ATOM 775 C CA . GLY A 1 113 ? -6.514 1.003 -17.492 1.00 78.56 113 GLY A CA 1
ATOM 776 C C . GLY A 1 113 ? -6.397 2.513 -17.252 1.00 78.56 113 GLY A C 1
ATOM 777 O O . GLY A 1 113 ? -5.570 3.158 -17.895 1.00 78.56 113 GLY A O 1
ATOM 778 N N . SER A 1 114 ? -7.187 3.082 -16.332 1.00 80.00 114 SER A N 1
ATOM 779 C CA . SER A 1 114 ? -7.200 4.522 -16.011 1.00 80.00 114 SER A CA 1
ATOM 780 C C . SER A 1 114 ? -5.831 5.069 -15.584 1.00 80.00 114 SER A C 1
ATOM 782 O O . SER A 1 114 ? -5.542 6.243 -15.781 1.00 80.00 114 SER A O 1
ATOM 784 N N . TRP A 1 115 ? -4.968 4.215 -15.036 1.00 75.69 115 TRP A N 1
ATOM 785 C CA . TRP A 1 115 ? -3.647 4.563 -14.507 1.00 75.69 115 TRP A CA 1
ATOM 786 C C . TRP A 1 115 ? -2.559 4.782 -15.562 1.00 75.69 115 TRP A C 1
ATOM 788 O O . TRP A 1 115 ? -1.450 5.186 -15.216 1.00 75.69 115 TRP A O 1
ATOM 798 N N . VAL A 1 116 ? -2.858 4.484 -16.828 1.00 70.25 116 VAL A N 1
ATOM 799 C CA . VAL A 1 116 ? -1.917 4.572 -17.957 1.00 70.25 116 VAL A CA 1
ATOM 800 C C . VAL A 1 116 ? -2.253 5.736 -18.904 1.00 70.25 116 VAL A C 1
ATOM 802 O O . VAL A 1 116 ? -1.488 5.994 -19.835 1.00 70.25 116 VAL A O 1
ATOM 805 N N . ALA A 1 117 ? -3.394 6.404 -18.696 1.00 56.19 117 ALA A N 1
ATOM 806 C CA . ALA A 1 117 ? -3.961 7.418 -19.589 1.00 56.19 117 ALA A CA 1
ATOM 807 C C . ALA A 1 117 ? -3.559 8.853 -19.216 1.00 56.19 117 ALA A C 1
ATOM 809 O O . ALA A 1 117 ? -3.590 9.194 -18.013 1.00 56.19 117 ALA A O 1
#

Radius of gyration: 17.86 Å; chains: 1; bounding box: 44×31×48 Å

Foldseek 3Di:
DDPCPVVNVVVLAWQAPQCVVVVVDDPVSRVVQLVQLLVLLLVQQLVVQL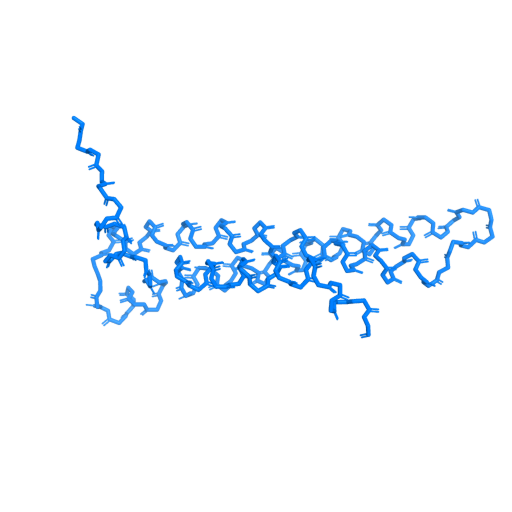VLQLVVLPVVDCPDPRPSVVSSVVSSVVRNVVRNVVSNVQCNHTGRNVSVVSNVVSVCCVVVVVSVD

Sequence (117 aa):
MKEITAFEMEQVSGAGLIEMLNGTQGLVEGVVDTVMGTILSTAATAAWGSVIGGYYGGAAGGGVLGVGVIGTAVSFFAGLILGAAVGAINGAYHGMSAAENIYNILVNDFTSGSWVA